Protein AF-A0A453NJ12-F1 (afdb_monomer)

Solvent-accessible surface area (backbone atoms only — not comparable to full-atom values): 5846 Å² total; per-residue (Å²): 111,70,75,53,62,68,46,88,56,70,88,74,34,73,52,72,71,63,56,59,69,37,77,89,34,62,86,46,70,48,73,70,41,50,56,47,65,62,51,73,80,47,78,51,70,68,58,49,53,51,52,50,53,52,51,51,51,49,54,56,68,66,51,66,78,84,53,67,64,60,53,49,53,52,50,53,50,50,52,53,55,55,72,67,60,75,84,56,69,72,78,71,70,117

pLDDT: mean 83.23, std 9.16, range [58.31, 95.88]

Structure (mmCIF, N/CA/C/O backbone):
data_AF-A0A453NJ12-F1
#
_entry.id   AF-A0A453NJ12-F1
#
loop_
_atom_site.group_PDB
_atom_site.id
_atom_site.type_symbol
_atom_site.label_atom_id
_atom_site.label_alt_id
_atom_site.label_comp_id
_atom_site.label_asym_id
_atom_site.label_entity_id
_atom_site.label_seq_id
_atom_site.pdbx_PDB_ins_code
_atom_site.Cartn_x
_atom_site.Cartn_y
_atom_site.Cartn_z
_atom_site.occupancy
_atom_site.B_iso_or_equiv
_atom_site.auth_seq_id
_atom_site.auth_comp_id
_atom_site.auth_asym_id
_atom_site.auth_atom_id
_atom_site.pdbx_PDB_model_num
ATOM 1 N N . MET A 1 1 ? -19.734 -6.364 15.594 1.00 78.19 1 MET A N 1
ATOM 2 C CA . MET A 1 1 ? -18.734 -5.751 14.690 1.00 78.19 1 MET A CA 1
ATOM 3 C C . MET A 1 1 ? -18.309 -6.720 13.595 1.00 78.19 1 MET A C 1
ATOM 5 O O . MET A 1 1 ? -18.660 -6.477 12.455 1.00 78.19 1 MET A O 1
ATOM 9 N N . ILE A 1 2 ? -17.640 -7.833 13.924 1.00 86.56 2 ILE A N 1
ATOM 10 C CA . ILE A 1 2 ? -17.073 -8.757 12.921 1.00 86.56 2 ILE A CA 1
ATOM 11 C C . ILE A 1 2 ? -18.149 -9.327 11.983 1.00 86.56 2 ILE A C 1
ATOM 13 O O . ILE A 1 2 ? -17.986 -9.264 10.772 1.00 86.56 2 ILE A O 1
ATOM 17 N N . GLY A 1 3 ? -19.294 -9.768 12.517 1.00 89.06 3 GLY A N 1
ATOM 18 C CA . GLY A 1 3 ? -20.397 -10.280 11.690 1.00 89.06 3 GLY A CA 1
ATOM 19 C C . GLY A 1 3 ? -20.959 -9.272 10.676 1.00 89.06 3 GLY A C 1
ATOM 20 O O . GLY A 1 3 ? -21.326 -9.664 9.577 1.00 89.06 3 GLY A O 1
ATOM 21 N N . ALA A 1 4 ? -20.945 -7.970 10.992 1.00 86.06 4 ALA A N 1
ATOM 22 C CA . ALA A 1 4 ? -21.382 -6.923 10.062 1.00 86.06 4 ALA A CA 1
ATOM 23 C C . ALA A 1 4 ? -20.369 -6.683 8.926 1.00 86.06 4 ALA A C 1
ATOM 25 O O . ALA A 1 4 ? -20.739 -6.231 7.848 1.00 86.06 4 ALA A O 1
ATOM 26 N N . CYS A 1 5 ? -19.093 -7.013 9.145 1.00 90.06 5 CYS A N 1
ATOM 27 C CA . CYS A 1 5 ? -18.053 -6.929 8.120 1.00 90.06 5 CYS A CA 1
ATOM 28 C C . CYS A 1 5 ? -18.043 -8.146 7.179 1.00 90.06 5 CYS A C 1
ATOM 30 O O . CYS A 1 5 ? -17.510 -8.053 6.077 1.00 90.06 5 CYS A O 1
ATOM 32 N N . LEU A 1 6 ? -18.629 -9.276 7.593 1.00 92.31 6 LEU A N 1
ATOM 33 C CA . LEU A 1 6 ? -18.617 -10.551 6.860 1.00 92.31 6 LEU A CA 1
ATOM 34 C C . LEU A 1 6 ? -19.813 -10.724 5.905 1.00 92.31 6 LEU A C 1
ATOM 36 O O . LEU A 1 6 ? -20.147 -11.837 5.503 1.00 92.31 6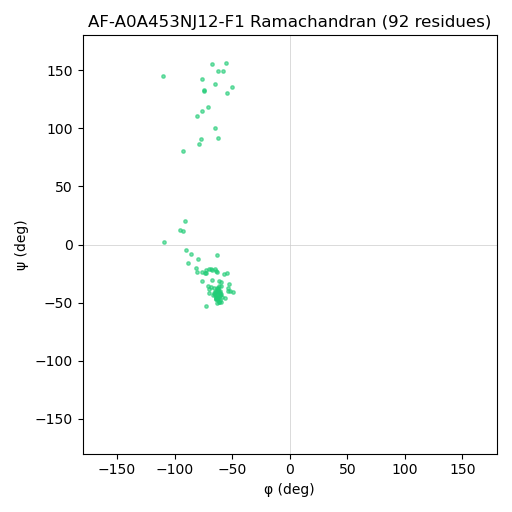 LEU A O 1
ATOM 40 N N . ILE A 1 7 ? -20.461 -9.626 5.516 1.00 93.75 7 ILE A N 1
ATOM 41 C CA . ILE A 1 7 ? -21.572 -9.649 4.562 1.00 93.75 7 ILE A CA 1
ATOM 42 C C . ILE A 1 7 ? -21.021 -9.881 3.148 1.00 93.75 7 ILE A C 1
ATOM 44 O O . ILE A 1 7 ? -20.070 -9.222 2.719 1.00 93.75 7 ILE A O 1
ATOM 48 N N . LYS A 1 8 ? -21.625 -10.819 2.403 1.00 94.25 8 LYS A N 1
ATOM 49 C CA . LYS A 1 8 ? -21.201 -11.168 1.033 1.00 94.25 8 LYS A CA 1
ATOM 50 C C . LYS A 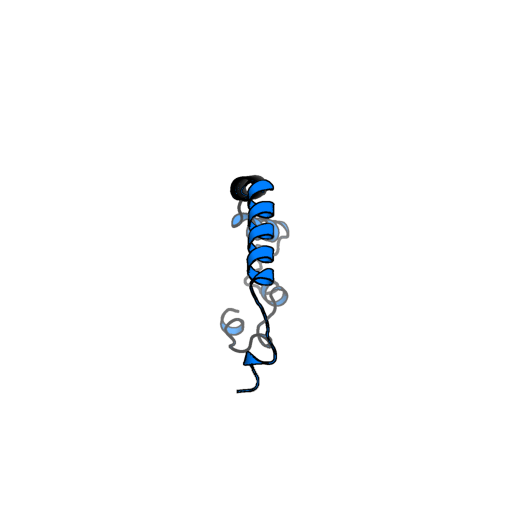1 8 ? -21.204 -9.946 0.111 1.00 94.25 8 LYS A C 1
ATOM 52 O O . LYS A 1 8 ? -20.222 -9.702 -0.581 1.00 94.25 8 LYS A O 1
ATOM 57 N N . ASP A 1 9 ? -22.277 -9.167 0.170 1.00 94.06 9 ASP A N 1
ATOM 58 C CA . ASP A 1 9 ? -22.431 -7.906 -0.551 1.00 94.06 9 ASP A CA 1
ATOM 59 C C . ASP A 1 9 ? -21.522 -6.808 0.047 1.00 94.06 9 ASP A C 1
ATOM 61 O O . ASP A 1 9 ? -21.680 -6.474 1.227 1.00 94.06 9 ASP A O 1
ATOM 65 N N . PRO A 1 10 ? -20.568 -6.247 -0.723 1.00 92.38 10 PRO A N 1
ATOM 66 C CA . PRO A 1 10 ? -19.648 -5.225 -0.233 1.00 92.38 10 PRO A CA 1
ATOM 67 C C . PRO A 1 10 ? -20.332 -3.892 0.084 1.00 92.38 10 PRO A C 1
ATOM 69 O O . PRO A 1 10 ? -19.906 -3.216 1.017 1.00 92.38 10 PRO A O 1
ATOM 72 N N . SER A 1 11 ? -21.407 -3.533 -0.620 1.00 92.25 11 SER A N 1
ATOM 73 C CA . SER A 1 11 ? -22.100 -2.246 -0.450 1.00 92.25 11 SER A CA 1
ATOM 74 C C . SER A 1 11 ? -22.841 -2.146 0.883 1.00 92.25 11 SER A C 1
ATOM 76 O O . SER A 1 11 ? -23.120 -1.056 1.369 1.00 92.25 11 SER A O 1
ATOM 78 N N . LYS A 1 12 ? -23.152 -3.294 1.493 1.00 92.12 12 LYS A N 1
ATOM 79 C CA . LYS A 1 12 ? -23.821 -3.390 2.798 1.00 92.12 12 LYS A CA 1
ATOM 80 C C . LYS A 1 12 ? -22.844 -3.426 3.972 1.00 92.12 12 LYS A C 1
ATOM 82 O O . LYS A 1 12 ? -23.279 -3.464 5.123 1.00 92.12 12 LYS A O 1
ATOM 87 N N . ARG A 1 13 ? -21.535 -3.464 3.709 1.00 94.06 13 ARG A N 1
ATOM 88 C CA . ARG A 1 13 ? -20.522 -3.495 4.765 1.00 94.06 13 ARG A CA 1
ATOM 89 C C . ARG A 1 13 ? -20.373 -2.100 5.377 1.00 94.06 13 ARG A C 1
ATOM 91 O O . ARG A 1 13 ? -20.403 -1.109 4.651 1.00 94.06 13 ARG A O 1
ATOM 98 N N . PRO A 1 14 ? -20.173 -2.001 6.698 1.00 93.56 14 PRO A N 1
ATOM 99 C CA . PRO A 1 14 ? -19.916 -0.723 7.344 1.00 93.56 14 PRO A CA 1
ATOM 100 C C . PRO A 1 14 ? -18.582 -0.131 6.876 1.00 93.56 14 PRO A C 1
ATOM 102 O O . PRO A 1 14 ? -17.568 -0.829 6.788 1.00 93.56 14 PRO A O 1
ATOM 105 N N . THR 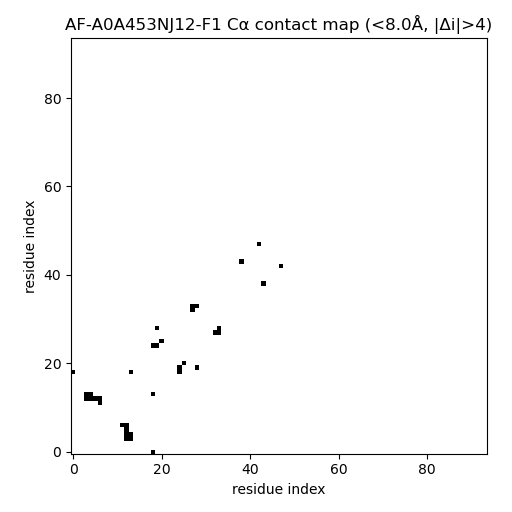A 1 15 ? -18.571 1.178 6.635 1.00 91.56 15 THR A N 1
ATOM 106 C CA . THR A 1 15 ? -17.360 1.922 6.272 1.00 91.56 15 THR A CA 1
ATOM 107 C C . THR A 1 15 ? -16.375 1.971 7.442 1.00 91.56 15 THR A C 1
ATOM 109 O O . THR A 1 15 ? -16.768 1.930 8.611 1.00 91.56 15 THR A O 1
ATOM 112 N N . ALA A 1 16 ? -15.082 2.136 7.147 1.00 87.38 16 ALA A N 1
ATOM 113 C CA . ALA A 1 16 ? -14.032 2.253 8.160 1.00 87.38 16 ALA A CA 1
ATOM 114 C C . ALA A 1 16 ? -14.333 3.327 9.225 1.00 87.38 16 ALA A C 1
ATOM 116 O O . ALA A 1 16 ? -14.140 3.081 10.412 1.00 87.38 16 ALA A O 1
ATOM 117 N N . GLN A 1 17 ? -14.887 4.479 8.828 1.00 85.94 17 GLN A N 1
ATOM 118 C CA . GLN A 1 17 ? -15.288 5.539 9.763 1.00 85.94 17 GLN A CA 1
ATOM 119 C C . GLN A 1 17 ? -16.353 5.073 10.768 1.00 85.94 17 GLN A C 1
ATOM 121 O O . GLN A 1 17 ? -16.221 5.327 11.963 1.00 85.94 17 GLN A O 1
ATOM 126 N N . MET A 1 18 ? -17.370 4.335 10.309 1.00 88.25 18 MET A N 1
ATOM 127 C CA . MET A 1 18 ? -18.417 3.789 11.183 1.00 88.25 18 MET A CA 1
ATOM 128 C C . MET A 1 18 ? -17.845 2.752 12.153 1.00 88.25 18 MET A C 1
ATOM 130 O O . MET A 1 18 ? -18.235 2.703 13.318 1.00 88.25 18 MET A O 1
ATOM 134 N N . LEU A 1 19 ? -16.888 1.939 11.693 1.00 87.62 19 LEU A N 1
ATOM 135 C CA . LEU A 1 19 ? -16.206 0.968 12.544 1.00 87.62 19 LEU A CA 1
ATOM 136 C C . LEU A 1 19 ? -15.402 1.658 13.647 1.00 87.62 19 LEU A C 1
ATOM 138 O O . LEU A 1 19 ? -15.537 1.274 14.805 1.00 87.62 19 LEU A O 1
ATOM 142 N N . LEU A 1 20 ? -14.637 2.704 13.324 1.00 83.19 20 LEU A N 1
ATOM 143 C CA . LEU A 1 20 ? -13.808 3.448 14.283 1.00 83.19 20 LEU A CA 1
ATOM 144 C C . LEU A 1 20 ? -14.622 4.159 15.380 1.00 83.19 20 LEU A C 1
ATOM 146 O O . LEU A 1 20 ? -14.117 4.399 16.479 1.00 83.19 20 LEU A O 1
ATOM 150 N N . GLN A 1 21 ? -15.899 4.455 15.131 1.00 85.44 21 GLN A N 1
ATOM 151 C CA . GLN A 1 21 ? -16.788 5.034 16.141 1.00 85.44 21 GLN A CA 1
ATOM 152 C C . GLN A 1 21 ? -17.211 4.028 17.225 1.00 85.44 21 GLN A C 1
ATOM 154 O O . GLN A 1 21 ? -17.541 4.452 18.340 1.00 85.44 21 GLN A O 1
ATOM 159 N N . LEU A 1 22 ? -17.143 2.718 16.957 1.00 87.19 22 LEU A N 1
ATOM 160 C CA . LEU A 1 22 ? -17.601 1.674 17.876 1.00 87.19 22 LEU A CA 1
ATOM 161 C C . LEU A 1 22 ? -16.811 1.664 19.202 1.00 87.19 22 LEU A C 1
ATOM 163 O O . LEU A 1 22 ? -15.609 1.947 19.219 1.00 87.19 22 LEU A O 1
ATOM 167 N N . PRO A 1 23 ? -17.438 1.255 20.325 1.00 86.00 23 PRO A N 1
ATOM 168 C CA . PRO A 1 23 ? -16.777 1.169 21.634 1.00 86.00 23 PRO A CA 1
ATOM 169 C C . PRO A 1 23 ? -15.536 0.270 21.648 1.00 86.00 23 PRO A C 1
ATOM 171 O O . PRO A 1 23 ? -14.627 0.488 22.446 1.00 86.00 23 PRO A O 1
ATOM 174 N N . PHE A 1 24 ? -15.473 -0.700 20.730 1.00 85.19 24 PHE A N 1
ATOM 175 C CA . PHE A 1 24 ? -14.312 -1.564 20.525 1.00 85.19 24 PHE A CA 1
ATOM 176 C C . PHE A 1 24 ? -13.015 -0.764 20.303 1.00 85.19 24 PHE A C 1
ATOM 178 O O . PHE A 1 24 ? -11.972 -1.118 20.845 1.00 85.19 24 PHE A O 1
ATOM 185 N N . PHE A 1 25 ? -13.086 0.364 19.587 1.00 82.50 25 PHE A N 1
ATOM 186 C CA . PHE A 1 25 ? -11.930 1.210 19.280 1.00 82.50 25 PHE A CA 1
ATOM 187 C C . PHE A 1 25 ? -11.701 2.338 20.292 1.00 82.50 25 PHE A C 1
ATOM 189 O O . PHE A 1 25 ? -10.870 3.205 20.051 1.00 82.50 25 PHE A O 1
ATOM 196 N N . LYS A 1 26 ? -12.371 2.342 21.455 1.00 80.06 26 LYS A N 1
ATOM 197 C CA . LYS A 1 26 ? -12.274 3.428 22.453 1.00 80.06 26 LYS A CA 1
ATOM 198 C C . LYS A 1 26 ? -10.833 3.765 22.867 1.00 80.06 26 LYS A C 1
ATOM 200 O O . LYS A 1 26 ? -10.540 4.931 23.096 1.00 80.06 26 LYS A O 1
ATOM 205 N N . LYS A 1 27 ? -9.937 2.772 22.924 1.00 72.62 27 LYS A N 1
ATOM 206 C CA . LYS A 1 27 ? -8.509 2.965 23.247 1.00 72.62 27 LYS A CA 1
ATOM 207 C C . LYS A 1 27 ? -7.686 3.554 22.095 1.00 72.62 27 LYS A C 1
ATOM 209 O O . LYS A 1 27 ? -6.646 4.142 22.343 1.00 72.62 27 LYS A O 1
ATOM 214 N N . VAL A 1 28 ? -8.149 3.391 20.857 1.00 69.69 28 VAL A N 1
ATOM 215 C CA . VAL A 1 28 ? -7.465 3.838 19.632 1.00 69.69 28 VAL A CA 1
ATOM 216 C C . VAL A 1 28 ? -7.850 5.274 19.267 1.00 69.69 28 VAL A C 1
ATOM 218 O O . VAL A 1 28 ? -7.126 5.919 18.528 1.00 69.69 28 VAL A O 1
ATOM 221 N N . LYS A 1 29 ? -8.938 5.811 19.840 1.00 67.06 29 LYS A N 1
ATOM 222 C CA . LYS A 1 29 ? -9.475 7.148 19.534 1.00 67.06 29 LYS A CA 1
ATOM 223 C C . LYS A 1 29 ? -8.549 8.329 19.870 1.00 67.06 29 LYS A C 1
ATOM 225 O O . LYS A 1 29 ? -8.896 9.442 19.498 1.00 67.06 29 LYS A O 1
ATOM 230 N N . SER A 1 30 ? -7.418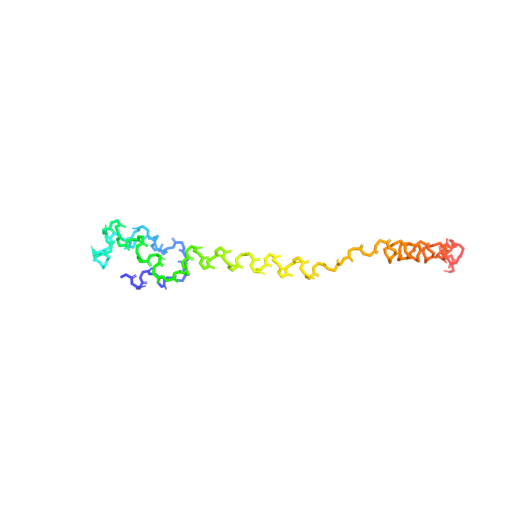 8.139 20.558 1.00 72.56 30 SER A N 1
ATOM 231 C CA . SER A 1 30 ? -6.447 9.233 20.688 1.00 72.56 30 SER A CA 1
ATOM 232 C C . SER A 1 30 ? -5.710 9.416 19.360 1.00 72.56 30 SER A C 1
ATOM 234 O O . SER A 1 30 ? -5.271 8.439 18.755 1.00 72.56 30 SER A O 1
ATOM 236 N N . GLU A 1 31 ? -5.578 10.653 18.886 1.00 66.69 31 GLU A N 1
ATOM 237 C CA . GLU A 1 31 ? -4.888 10.986 17.625 1.00 66.69 31 GLU A CA 1
ATOM 238 C C . GLU A 1 31 ? -3.501 10.321 17.536 1.00 66.69 31 GLU A C 1
ATOM 240 O O . GLU A 1 31 ? -3.162 9.684 16.536 1.00 66.69 31 GLU A O 1
ATOM 245 N N . ASP A 1 32 ? -2.764 10.310 18.650 1.00 69.00 32 ASP A N 1
ATOM 246 C CA . ASP A 1 32 ? -1.450 9.665 18.760 1.00 69.00 32 ASP A CA 1
ATOM 247 C C . ASP A 1 32 ? -1.475 8.149 18.506 1.00 69.00 32 ASP A C 1
ATOM 249 O O . ASP A 1 32 ? -0.501 7.578 18.006 1.00 69.00 32 ASP A O 1
ATOM 253 N N . ASN A 1 33 ? -2.577 7.467 18.834 1.00 71.00 33 ASN A N 1
ATOM 254 C CA . ASN A 1 33 ? -2.714 6.030 18.610 1.00 71.00 33 ASN A CA 1
ATOM 255 C C . ASN A 1 33 ? -2.991 5.697 17.145 1.00 71.00 33 ASN A C 1
ATOM 257 O O . ASN A 1 33 ? -2.524 4.658 16.688 1.00 71.00 33 ASN A O 1
ATOM 261 N N . HIS A 1 34 ? -3.681 6.552 16.385 1.00 71.00 34 HIS A N 1
ATOM 262 C CA . HIS A 1 34 ? -3.917 6.301 14.960 1.00 71.00 34 HIS A CA 1
ATOM 263 C C . HIS A 1 34 ? -2.599 6.278 14.191 1.00 71.00 34 HIS A C 1
ATOM 265 O O . HIS A 1 34 ? -2.298 5.307 13.494 1.00 71.00 34 HIS A O 1
ATOM 271 N N . VAL A 1 35 ? -1.777 7.309 14.396 1.00 73.12 35 VAL A N 1
ATOM 272 C CA . VAL A 1 35 ? -0.471 7.434 13.747 1.00 73.12 35 VAL A CA 1
ATOM 273 C C . VAL A 1 35 ? 0.450 6.303 14.193 1.00 73.12 35 VAL A C 1
ATOM 275 O O . VAL A 1 35 ? 1.031 5.625 13.349 1.00 73.12 35 VAL A O 1
ATOM 278 N N . ARG A 1 36 ? 0.534 6.011 15.497 1.00 75.88 36 ARG A N 1
ATOM 279 C CA . ARG A 1 36 ? 1.363 4.899 15.989 1.00 75.88 36 ARG A CA 1
ATOM 280 C C . ARG A 1 36 ? 0.884 3.550 15.464 1.00 75.88 36 ARG A C 1
ATOM 282 O O . ARG A 1 36 ? 1.698 2.789 14.965 1.00 75.88 36 ARG A O 1
ATOM 289 N N . CYS A 1 37 ? -0.410 3.239 15.498 1.00 76.56 37 CYS A N 1
ATOM 290 C CA . CYS A 1 37 ? -0.922 1.966 14.983 1.00 76.56 37 CYS A CA 1
ATOM 291 C C . CYS A 1 37 ? -0.676 1.790 13.479 1.00 76.56 37 CYS A C 1
ATOM 293 O O . CYS A 1 37 ? -0.359 0.677 13.057 1.00 76.56 37 CYS A O 1
ATOM 295 N N . MET A 1 38 ? -0.796 2.859 12.686 1.00 75.38 38 MET A N 1
ATOM 296 C CA . MET A 1 38 ? -0.495 2.826 11.252 1.00 75.38 38 MET A CA 1
ATOM 297 C C . MET A 1 38 ? 1.007 2.680 10.989 1.00 75.38 38 MET A C 1
ATOM 299 O O . MET A 1 38 ? 1.405 1.894 10.130 1.00 75.38 38 MET A O 1
ATOM 303 N N . LEU A 1 39 ? 1.842 3.396 11.747 1.00 77.94 39 LEU A N 1
ATOM 304 C CA . LEU A 1 39 ? 3.290 3.408 11.553 1.00 77.94 39 LEU A CA 1
ATOM 305 C C . LEU A 1 39 ? 4.006 2.189 12.159 1.00 77.94 39 LEU A C 1
ATOM 307 O O . LEU A 1 39 ? 5.061 1.805 11.668 1.00 77.94 39 LEU A O 1
ATOM 311 N N . ASN A 1 40 ? 3.428 1.523 13.164 1.00 78.69 40 ASN A N 1
ATOM 312 C CA . ASN A 1 40 ? 4.045 0.380 13.854 1.00 78.69 40 ASN A CA 1
ATOM 313 C C . ASN A 1 40 ? 4.259 -0.852 12.960 1.00 78.69 40 ASN A C 1
ATOM 315 O O . ASN A 1 40 ? 5.061 -1.717 13.302 1.00 78.69 40 ASN A O 1
ATOM 319 N N . LYS A 1 41 ? 3.510 -0.982 11.860 1.00 78.88 41 LYS A N 1
ATOM 320 C CA . LYS A 1 41 ? 3.579 -2.147 10.959 1.00 78.88 41 LYS A CA 1
ATOM 321 C C . LYS A 1 41 ? 4.225 -1.843 9.614 1.00 78.88 41 LYS A C 1
ATOM 323 O O . LYS A 1 41 ? 4.287 -2.728 8.765 1.00 78.88 41 LYS A O 1
ATOM 328 N N . VAL A 1 42 ? 4.680 -0.612 9.405 1.00 82.88 42 VAL A N 1
ATOM 329 C CA . VAL A 1 42 ? 5.368 -0.220 8.176 1.00 82.88 42 VAL A CA 1
ATOM 330 C C . VAL A 1 42 ? 6.842 0.036 8.477 1.00 82.88 42 VAL A C 1
ATOM 332 O O . VAL A 1 42 ? 7.175 0.514 9.563 1.00 82.88 42 VAL A O 1
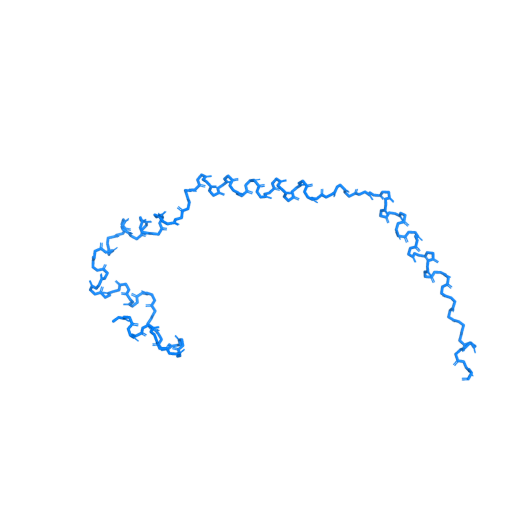ATOM 335 N N . PRO A 1 43 ? 7.746 -0.283 7.537 1.00 85.06 43 PRO A N 1
ATOM 336 C CA . PRO A 1 43 ? 9.151 0.060 7.687 1.00 85.06 43 PRO A CA 1
ATOM 337 C C . PRO A 1 43 ? 9.312 1.572 7.871 1.00 85.06 43 PRO A C 1
ATOM 339 O O . PRO A 1 43 ? 8.526 2.368 7.341 1.00 85.06 43 PRO A O 1
ATOM 342 N N . SER A 1 44 ? 10.347 1.964 8.617 1.00 87.88 44 SER A N 1
ATOM 343 C CA . SER A 1 44 ? 10.652 3.373 8.862 1.00 87.88 44 SER A CA 1
ATOM 344 C C . SER A 1 44 ? 10.811 4.141 7.547 1.00 87.88 44 SER A C 1
ATOM 346 O O . SER A 1 44 ? 11.153 3.574 6.505 1.00 87.88 44 SER A O 1
ATOM 348 N N . LEU A 1 45 ? 10.595 5.459 7.590 1.00 85.62 45 LEU A N 1
ATOM 349 C CA . LEU A 1 45 ? 10.783 6.316 6.415 1.00 85.62 45 LEU A CA 1
ATOM 350 C C . LEU A 1 45 ? 12.181 6.145 5.804 1.00 85.62 45 LEU A C 1
ATOM 352 O O . LEU A 1 45 ? 12.308 6.049 4.588 1.00 85.62 45 LEU A O 1
ATOM 356 N N . VAL A 1 46 ? 13.208 6.017 6.647 1.00 91.50 46 VAL A N 1
ATOM 357 C CA . VAL A 1 46 ? 14.594 5.793 6.215 1.00 91.50 46 VAL A CA 1
ATOM 358 C C . VAL A 1 46 ? 14.729 4.476 5.447 1.00 91.50 46 VAL A C 1
ATOM 360 O O . VAL A 1 46 ? 15.250 4.471 4.334 1.00 91.50 46 VAL A O 1
ATOM 363 N N . ALA A 1 47 ? 14.198 3.374 5.987 1.00 91.94 47 ALA A N 1
ATOM 364 C CA . ALA A 1 47 ? 14.246 2.068 5.329 1.00 91.94 47 ALA A CA 1
ATOM 365 C C . ALA A 1 47 ? 13.495 2.065 3.985 1.00 91.94 47 ALA A C 1
ATOM 367 O O . ALA A 1 47 ? 13.959 1.475 3.008 1.00 91.94 47 ALA A O 1
ATOM 368 N N . ARG A 1 48 ? 12.364 2.778 3.901 1.00 91.88 48 ARG A N 1
ATOM 369 C CA . ARG A 1 48 ? 11.607 2.940 2.650 1.00 91.88 48 ARG A CA 1
ATOM 370 C C . ARG A 1 48 ? 12.405 3.689 1.588 1.00 91.88 48 ARG A C 1
ATOM 372 O O . ARG A 1 48 ? 12.453 3.240 0.449 1.00 91.88 48 ARG A O 1
ATOM 379 N N . VAL A 1 49 ? 13.036 4.805 1.956 1.00 94.56 49 VAL A N 1
ATOM 380 C CA . VAL A 1 49 ? 13.872 5.591 1.033 1.00 94.56 49 VAL A CA 1
ATOM 381 C C . VAL A 1 49 ? 15.051 4.762 0.535 1.00 94.56 49 VAL A C 1
ATOM 383 O O . VAL A 1 49 ? 15.358 4.791 -0.653 1.00 94.56 49 VAL A O 1
ATOM 386 N N . GLN A 1 50 ? 15.676 3.987 1.419 1.00 95.88 50 GLN A N 1
ATOM 387 C CA . GLN A 1 50 ? 16.775 3.104 1.049 1.00 95.88 50 GLN A CA 1
ATOM 388 C C . GLN A 1 50 ? 16.329 2.031 0.042 1.00 95.88 50 GLN A C 1
ATOM 390 O O . GLN A 1 50 ? 16.957 1.869 -0.999 1.00 95.88 50 GLN A O 1
ATOM 395 N N . THR A 1 51 ? 15.183 1.390 0.294 1.00 94.94 51 THR A N 1
ATOM 396 C CA . THR A 1 51 ? 14.600 0.386 -0.614 1.00 94.94 51 THR A CA 1
ATOM 397 C C . THR A 1 51 ? 14.290 0.978 -1.994 1.00 94.94 51 THR A C 1
ATOM 399 O O . THR A 1 51 ? 14.530 0.338 -3.015 1.00 94.94 51 THR A O 1
ATOM 402 N N . ILE A 1 52 ? 13.776 2.213 -2.047 1.00 94.88 52 ILE A N 1
ATOM 403 C CA . ILE A 1 52 ? 13.503 2.911 -3.313 1.00 94.88 52 ILE A CA 1
ATOM 404 C C . ILE A 1 52 ? 14.801 3.114 -4.098 1.00 94.88 52 ILE A C 1
ATOM 406 O O . ILE A 1 52 ? 14.861 2.733 -5.263 1.00 94.88 52 ILE A O 1
ATOM 410 N N . L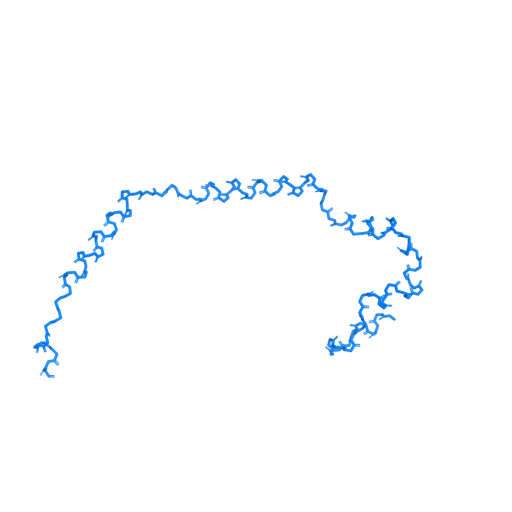YS A 1 53 ? 15.854 3.631 -3.453 1.00 95.31 53 LYS A N 1
ATOM 411 C CA . LYS A 1 53 ? 17.159 3.845 -4.098 1.00 95.31 53 LYS A CA 1
ATOM 412 C C . LYS A 1 53 ? 17.770 2.547 -4.621 1.00 95.31 53 LYS A C 1
ATOM 414 O O . LYS A 1 53 ? 18.314 2.522 -5.719 1.00 95.31 53 LYS A O 1
ATOM 419 N N . GLU A 1 54 ? 17.675 1.465 -3.852 1.00 94.94 54 GLU A N 1
ATOM 420 C CA . GLU A 1 54 ? 18.167 0.147 -4.265 1.00 94.94 54 GLU A CA 1
ATOM 421 C C . GLU A 1 54 ? 17.410 -0.387 -5.483 1.00 94.94 54 GLU A C 1
ATOM 423 O O . GLU A 1 54 ? 18.027 -0.891 -6.421 1.00 94.94 54 GLU A O 1
ATOM 428 N N . ASN A 1 55 ? 16.084 -0.241 -5.505 1.00 92.94 55 ASN A N 1
ATOM 429 C CA . ASN A 1 55 ? 15.267 -0.636 -6.648 1.00 92.94 55 ASN A CA 1
ATOM 430 C C . ASN A 1 55 ? 15.573 0.214 -7.886 1.00 92.94 55 ASN A C 1
ATOM 432 O O . ASN A 1 55 ? 15.698 -0.326 -8.981 1.00 92.94 55 ASN A O 1
ATOM 436 N N . GLU A 1 56 ? 15.747 1.526 -7.725 1.00 92.75 56 GLU A N 1
ATOM 437 C CA . GLU A 1 56 ? 16.144 2.422 -8.813 1.00 92.75 56 GLU A CA 1
ATOM 438 C C . GLU A 1 56 ? 17.517 2.050 -9.383 1.00 92.75 56 GLU A C 1
ATOM 440 O O . GLU A 1 56 ? 17.667 1.965 -10.601 1.00 92.75 56 GLU A O 1
ATOM 445 N N . ALA A 1 57 ? 18.500 1.763 -8.526 1.00 91.19 57 ALA A N 1
ATOM 446 C CA . ALA A 1 57 ? 19.829 1.332 -8.949 1.00 91.19 57 ALA A CA 1
ATOM 447 C C . ALA A 1 57 ? 19.791 -0.013 -9.694 1.00 91.19 57 ALA A C 1
ATOM 449 O O . ALA A 1 57 ? 20.449 -0.163 -10.723 1.00 91.19 57 ALA A O 1
ATOM 450 N N . LYS A 1 58 ? 18.980 -0.973 -9.228 1.00 91.00 58 LYS A N 1
ATOM 451 C CA . LYS A 1 5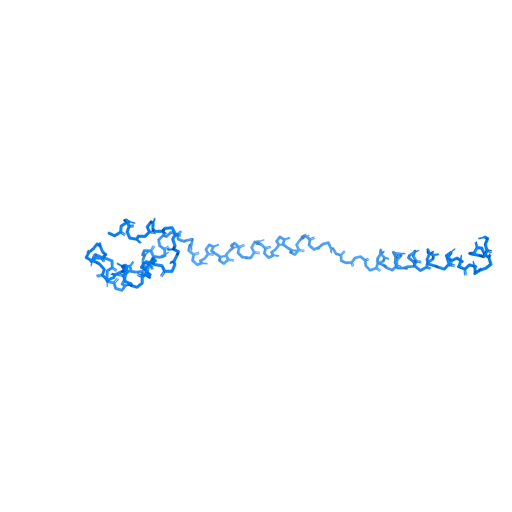8 ? 18.763 -2.251 -9.928 1.00 91.00 58 LYS A CA 1
ATOM 452 C C . LYS A 1 58 ? 18.139 -2.042 -11.302 1.00 91.00 58 LYS A C 1
ATOM 454 O O . LYS A 1 58 ? 18.665 -2.555 -12.281 1.00 91.00 58 LYS A O 1
ATOM 459 N N . LEU A 1 59 ? 17.094 -1.220 -11.397 1.00 87.12 59 LEU A N 1
ATOM 460 C CA . LEU A 1 59 ? 16.468 -0.880 -12.677 1.00 87.12 59 LEU A CA 1
ATOM 461 C C . LEU A 1 59 ? 17.445 -0.171 -13.624 1.00 87.12 59 LEU A C 1
ATOM 463 O O . LEU A 1 59 ? 17.392 -0.380 -14.832 1.00 87.12 59 LEU A O 1
ATOM 467 N N . GLN A 1 60 ? 18.342 0.669 -13.106 1.00 85.00 60 GLN A N 1
ATOM 468 C CA . GLN A 1 60 ? 19.387 1.308 -13.907 1.00 85.00 60 GLN A CA 1
ATOM 469 C C . GLN A 1 60 ? 20.457 0.320 -14.380 1.00 85.00 60 GLN A C 1
ATOM 471 O O . GLN A 1 60 ? 20.905 0.433 -15.515 1.00 85.00 60 GLN A O 1
ATOM 476 N N . ALA A 1 61 ? 20.843 -0.651 -13.553 1.00 83.69 61 ALA A N 1
ATOM 477 C CA . ALA A 1 61 ? 21.787 -1.698 -13.936 1.00 83.69 61 ALA A CA 1
ATOM 478 C C . ALA A 1 61 ? 21.180 -2.698 -14.941 1.00 83.69 61 ALA A C 1
ATOM 480 O O . ALA A 1 61 ? 21.868 -3.170 -15.843 1.00 83.69 61 ALA A O 1
ATOM 481 N N . GLU A 1 62 ? 19.887 -3.004 -14.809 1.00 79.94 62 GLU A N 1
ATOM 482 C CA . GLU A 1 62 ? 19.139 -3.868 -15.730 1.00 79.94 62 GLU A CA 1
ATOM 483 C C . GLU A 1 62 ? 18.844 -3.199 -17.074 1.00 79.94 62 GLU A C 1
ATOM 485 O O . GLU A 1 62 ? 18.680 -3.896 -18.082 1.00 79.94 62 GLU A O 1
ATOM 490 N N . LYS A 1 63 ? 18.811 -1.859 -17.125 1.00 76.81 63 LYS A N 1
ATOM 491 C CA . LYS A 1 63 ? 18.839 -1.121 -18.390 1.00 76.81 63 LYS A CA 1
ATOM 492 C C . LYS A 1 63 ? 20.158 -1.428 -19.088 1.00 76.81 63 LYS A C 1
ATOM 494 O O . LYS A 1 63 ? 21.167 -0.754 -18.894 1.00 76.81 63 LYS A O 1
ATOM 499 N N . LYS A 1 64 ? 20.135 -2.459 -19.935 1.00 68.06 64 LYS A N 1
ATOM 500 C CA . LYS A 1 64 ? 21.225 -2.750 -20.862 1.00 68.06 64 LYS A CA 1
ATOM 501 C C . LYS A 1 64 ? 21.553 -1.457 -21.616 1.00 68.06 64 LYS A C 1
ATOM 503 O O . LYS A 1 64 ? 20.618 -0.768 -22.040 1.00 68.06 64 LYS A O 1
ATOM 508 N N . PRO A 1 65 ? 22.841 -1.108 -21.781 1.00 69.25 65 PRO A N 1
ATOM 509 C CA . PRO A 1 65 ? 23.206 0.051 -22.574 1.00 69.25 65 PRO A CA 1
ATOM 510 C C . PRO A 1 65 ? 22.564 -0.093 -23.952 1.00 69.25 65 PRO A C 1
ATOM 512 O O . PRO A 1 65 ? 22.630 -1.154 -24.575 1.00 69.25 65 PRO A O 1
ATOM 515 N N . HIS A 1 66 ? 21.891 0.968 -24.385 1.00 63.22 66 HIS A N 1
ATOM 516 C CA . HIS A 1 66 ? 21.270 1.028 -25.696 1.00 63.22 66 HIS A CA 1
ATOM 517 C C . HIS A 1 66 ? 22.379 0.980 -26.753 1.00 63.22 66 HIS A C 1
ATOM 519 O O . HIS A 1 66 ? 23.094 1.957 -26.990 1.00 63.22 66 HIS A O 1
ATOM 525 N N . ASP A 1 67 ? 22.579 -0.209 -27.315 1.00 75.56 67 ASP A N 1
ATOM 526 C CA . ASP A 1 67 ? 23.620 -0.495 -28.290 1.00 75.56 67 ASP A CA 1
ATOM 527 C C . ASP A 1 67 ? 23.166 0.023 -29.659 1.00 75.56 67 A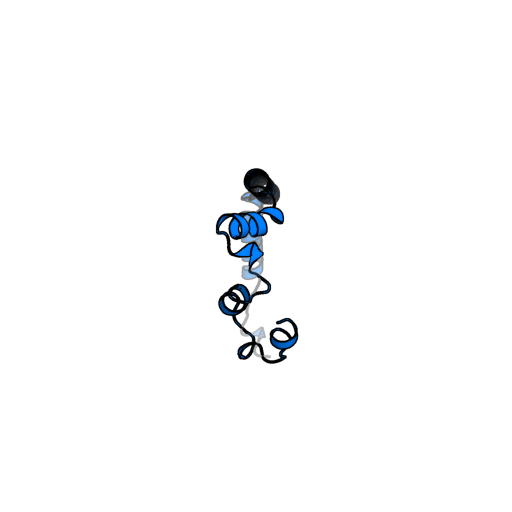SP A C 1
ATOM 529 O O . ASP A 1 67 ? 22.546 -0.688 -30.452 1.00 75.56 67 ASP A O 1
ATOM 533 N N . LYS A 1 68 ? 23.449 1.308 -29.906 1.00 77.56 68 LYS A N 1
ATOM 534 C CA . LYS A 1 68 ? 23.079 2.028 -31.137 1.00 77.56 68 LYS A CA 1
ATOM 535 C C . LYS A 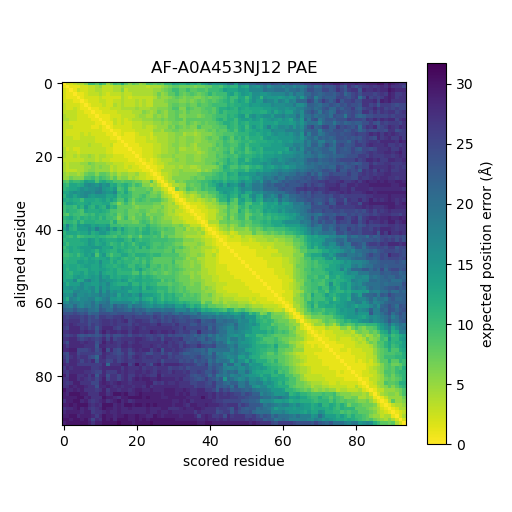1 68 ? 23.571 1.334 -32.407 1.00 77.56 68 LYS A C 1
ATOM 537 O O . LYS A 1 68 ? 23.020 1.571 -33.476 1.00 77.56 68 LYS A O 1
ATOM 542 N N . ILE A 1 69 ? 24.634 0.532 -32.310 1.00 77.81 69 ILE A N 1
ATOM 543 C CA . ILE A 1 69 ? 25.157 -0.230 -33.444 1.00 77.81 69 ILE A CA 1
ATOM 544 C C . ILE A 1 69 ? 24.198 -1.382 -33.737 1.00 77.81 69 ILE A C 1
ATOM 546 O O . ILE A 1 69 ? 23.699 -1.461 -34.850 1.00 77.81 69 ILE A O 1
ATOM 550 N N . LYS A 1 70 ? 23.860 -2.200 -32.731 1.00 81.50 70 LYS A N 1
ATOM 551 C CA . LYS A 1 70 ? 22.934 -3.335 -32.896 1.00 81.50 70 LYS A CA 1
ATOM 552 C C . LYS A 1 70 ? 21.543 -2.923 -33.367 1.00 81.50 70 LYS A C 1
ATOM 554 O O . LYS A 1 70 ? 20.931 -3.653 -34.137 1.00 81.50 70 LYS A O 1
ATOM 559 N N . GLU A 1 71 ? 21.041 -1.775 -32.919 1.00 84.00 71 GLU A N 1
ATOM 560 C CA . GLU A 1 71 ? 19.743 -1.268 -33.373 1.00 84.00 71 GLU A CA 1
ATOM 561 C C . GLU A 1 71 ? 19.764 -0.881 -34.855 1.00 84.00 71 GLU A C 1
ATOM 563 O O . GLU A 1 71 ? 18.855 -1.259 -35.591 1.00 84.00 71 GLU A O 1
ATOM 568 N N . LYS A 1 72 ? 20.821 -0.194 -35.311 1.00 85.69 72 LYS A N 1
ATOM 569 C CA . LYS A 1 72 ? 20.993 0.132 -36.732 1.00 85.69 72 LYS A CA 1
ATOM 570 C C . LYS A 1 72 ? 21.074 -1.129 -37.583 1.00 85.69 72 LYS A C 1
ATOM 572 O O . LYS A 1 72 ? 20.335 -1.237 -38.552 1.00 85.69 72 LYS A O 1
ATOM 577 N N . THR A 1 73 ? 21.885 -2.110 -37.180 1.00 87.38 73 THR A N 1
ATOM 578 C CA . THR A 1 73 ? 21.996 -3.375 -37.918 1.00 87.38 73 THR A CA 1
ATOM 579 C C . THR A 1 73 ? 20.658 -4.111 -37.980 1.00 87.38 73 THR A C 1
ATOM 581 O O . THR A 1 73 ? 20.266 -4.567 -39.045 1.00 87.38 73 THR A O 1
ATOM 584 N N . SER A 1 74 ? 19.925 -4.172 -36.863 1.00 89.75 74 SER A N 1
ATOM 585 C CA . SER A 1 74 ? 18.579 -4.761 -36.807 1.00 89.75 74 SER A CA 1
ATOM 586 C C . SER A 1 74 ? 17.598 -4.054 -37.754 1.00 89.75 74 SER A C 1
ATOM 588 O O . SER A 1 74 ? 16.831 -4.702 -38.466 1.00 89.75 74 SER A O 1
ATOM 590 N N . HIS A 1 75 ? 17.646 -2.720 -37.808 1.00 90.56 75 HIS A N 1
ATOM 591 C CA . HIS A 1 75 ? 16.809 -1.920 -38.701 1.00 90.56 75 HIS A CA 1
ATOM 592 C C . HIS A 1 75 ? 17.133 -2.166 -40.180 1.00 90.56 75 HIS A C 1
ATOM 594 O O . HIS A 1 75 ? 16.223 -2.349 -40.989 1.00 90.56 75 HIS A O 1
ATOM 600 N N . ASP A 1 76 ? 18.419 -2.224 -40.524 1.00 91.69 76 ASP A N 1
ATOM 601 C CA . ASP A 1 76 ? 18.876 -2.509 -41.885 1.00 91.69 76 ASP A CA 1
ATOM 602 C C . ASP A 1 76 ? 18.468 -3.928 -42.326 1.00 91.69 76 ASP A C 1
ATOM 604 O O . ASP A 1 76 ? 18.021 -4.132 -43.457 1.00 91.69 76 ASP A O 1
ATOM 608 N N . GLU A 1 77 ? 18.554 -4.917 -41.430 1.00 91.00 77 GLU A N 1
ATOM 609 C CA . GLU A 1 77 ? 18.108 -6.290 -41.693 1.00 91.00 77 GLU A CA 1
ATOM 610 C C . GLU A 1 77 ? 16.595 -6.391 -41.904 1.00 91.00 77 GLU A C 1
ATOM 612 O O . GLU A 1 77 ? 16.153 -7.099 -42.812 1.00 91.00 77 GLU A O 1
ATOM 617 N N . TYR A 1 78 ? 15.807 -5.659 -41.115 1.00 92.69 78 TYR A N 1
ATOM 618 C CA . TYR A 1 78 ? 14.359 -5.564 -41.284 1.00 92.69 78 TYR A CA 1
ATOM 619 C C . TYR A 1 78 ? 13.986 -5.006 -42.663 1.00 92.69 78 TYR A C 1
ATOM 621 O O . TYR A 1 78 ? 13.197 -5.617 -43.387 1.00 92.69 78 TYR A O 1
ATOM 629 N N . TRP A 1 79 ? 14.603 -3.891 -43.070 1.00 90.25 79 TRP A N 1
ATOM 630 C CA . TRP A 1 79 ? 14.377 -3.304 -44.393 1.00 90.25 79 TRP A CA 1
ATOM 631 C C . TRP A 1 79 ? 14.792 -4.231 -45.529 1.00 90.25 79 TRP A C 1
ATOM 633 O O . TRP A 1 79 ? 14.081 -4.322 -46.528 1.00 90.25 79 TRP A O 1
ATOM 643 N N . ARG A 1 80 ? 15.905 -4.954 -45.372 1.00 91.38 80 ARG A N 1
ATOM 644 C CA . ARG A 1 80 ? 16.347 -5.965 -46.337 1.00 91.38 80 ARG A CA 1
ATOM 645 C C . ARG A 1 80 ? 15.348 -7.118 -46.460 1.00 91.38 80 ARG A C 1
ATOM 647 O O . ARG A 1 80 ? 15.143 -7.622 -47.556 1.00 91.38 80 ARG A O 1
ATOM 654 N N . GLY A 1 81 ? 14.727 -7.535 -45.357 1.00 90.44 81 GLY A N 1
ATOM 655 C CA . GLY A 1 81 ? 13.667 -8.543 -45.374 1.00 90.44 81 GLY A CA 1
ATOM 656 C C . GLY A 1 81 ? 12.434 -8.064 -46.138 1.00 90.44 81 GLY A C 1
ATOM 657 O O . GLY A 1 81 ? 11.933 -8.786 -46.991 1.00 90.44 81 GLY A O 1
ATOM 658 N N . ILE A 1 82 ? 11.990 -6.826 -45.894 1.00 85.19 82 ILE A N 1
ATOM 659 C CA . ILE A 1 82 ? 10.843 -6.229 -46.598 1.00 85.19 82 ILE A CA 1
ATOM 660 C C . ILE A 1 82 ? 11.125 -6.047 -48.087 1.00 85.19 82 ILE A C 1
ATOM 662 O O . ILE A 1 82 ? 10.261 -6.334 -48.905 1.00 85.19 82 ILE A O 1
ATOM 666 N N . SER A 1 83 ? 12.318 -5.587 -48.464 1.00 84.62 83 SER A N 1
ATOM 667 C CA . SER A 1 83 ? 12.644 -5.366 -49.877 1.00 84.62 83 SER A CA 1
ATOM 668 C C . SER A 1 83 ? 12.745 -6.661 -50.685 1.00 84.62 83 SER A C 1
ATOM 670 O O . SER A 1 83 ? 12.596 -6.633 -51.903 1.00 84.62 83 SER A O 1
ATOM 672 N N . GLN A 1 84 ? 12.965 -7.796 -50.018 1.00 83.00 84 GLN A N 1
ATOM 673 C CA . GLN A 1 84 ? 12.924 -9.123 -50.631 1.00 83.00 84 GLN A CA 1
ATOM 674 C C . GLN A 1 84 ? 11.500 -9.665 -50.810 1.00 83.00 84 GLN A C 1
ATOM 676 O O . GLN A 1 84 ? 11.321 -10.646 -51.528 1.00 83.00 84 GLN A O 1
ATOM 681 N N . TRP A 1 85 ? 10.484 -9.051 -50.193 1.00 85.75 85 TRP A N 1
ATOM 682 C CA . TRP A 1 85 ? 9.089 -9.404 -50.446 1.00 85.75 85 TRP A CA 1
ATOM 683 C C . TRP A 1 85 ? 8.658 -8.788 -51.778 1.00 85.75 85 TRP A C 1
ATOM 685 O O . TRP A 1 85 ? 8.190 -7.652 -51.838 1.00 85.75 85 TRP A O 1
ATOM 695 N N . HIS A 1 86 ? 8.831 -9.545 -52.860 1.00 75.12 86 HIS A N 1
ATOM 696 C CA . HIS A 1 86 ? 8.208 -9.238 -54.142 1.00 75.12 86 HIS A CA 1
ATOM 697 C C . HIS A 1 86 ? 6.757 -9.725 -54.099 1.00 75.12 86 HIS A C 1
ATOM 699 O O . HIS A 1 86 ? 6.498 -10.923 -54.025 1.00 75.12 86 HIS A O 1
ATOM 705 N N . PHE A 1 87 ? 5.808 -8.789 -54.072 1.00 68.31 87 PHE A N 1
ATOM 706 C CA . PHE A 1 87 ? 4.384 -9.089 -54.213 1.00 68.31 87 PHE A CA 1
ATOM 707 C C . PHE A 1 87 ? 4.016 -8.969 -55.692 1.00 68.31 87 PHE A C 1
ATOM 709 O O . PHE A 1 87 ? 3.492 -7.944 -56.133 1.00 68.31 87 PHE A O 1
ATOM 716 N N . ASP A 1 88 ? 4.319 -10.010 -56.464 1.00 75.94 88 ASP A N 1
ATOM 717 C CA . ASP A 1 88 ? 3.884 -10.072 -57.852 1.00 75.94 88 ASP A CA 1
ATOM 718 C C . ASP A 1 88 ? 2.401 -10.436 -57.902 1.00 75.94 88 ASP A C 1
ATOM 720 O O . ASP A 1 88 ? 1.961 -11.510 -57.500 1.00 75.94 88 ASP A O 1
ATOM 724 N N . ILE A 1 89 ? 1.593 -9.501 -58.399 1.00 69.38 89 ILE A N 1
ATOM 725 C CA . ILE A 1 89 ? 0.140 -9.676 -58.542 1.00 69.38 89 ILE A CA 1
ATOM 726 C C . ILE A 1 89 ? -0.178 -10.781 -59.567 1.00 69.38 89 ILE A C 1
ATOM 728 O O . ILE A 1 89 ? -1.273 -11.343 -59.547 1.00 69.38 89 ILE A O 1
ATOM 732 N N . GLU A 1 90 ? 0.767 -11.106 -60.452 1.00 72.00 90 GLU A N 1
ATOM 733 C CA . GLU A 1 90 ? 0.649 -12.225 -61.389 1.00 72.00 90 GLU A CA 1
ATOM 734 C C . GLU A 1 90 ? 0.684 -13.587 -60.675 1.00 72.00 90 GLU A C 1
ATOM 736 O O . GLU A 1 90 ? -0.123 -14.448 -61.021 1.00 72.00 90 GLU A O 1
ATOM 741 N N . ASP A 1 91 ? 1.479 -13.741 -59.606 1.00 70.00 91 ASP A N 1
ATOM 742 C CA . ASP A 1 91 ? 1.516 -14.963 -58.780 1.00 70.00 91 ASP A CA 1
ATOM 743 C C . ASP A 1 91 ? 0.208 -15.191 -57.994 1.00 70.00 91 ASP A C 1
ATOM 745 O O . ASP A 1 91 ? -0.113 -16.319 -57.622 1.00 70.00 91 ASP A O 1
ATOM 749 N N . LEU A 1 92 ? -0.584 -14.134 -57.758 1.00 64.62 92 LEU A N 1
ATOM 750 C CA . LEU A 1 92 ? -1.892 -14.216 -57.089 1.00 64.62 92 LEU A CA 1
ATOM 751 C C . LEU A 1 92 ? -3.067 -14.542 -58.028 1.00 64.62 92 LEU A C 1
ATOM 753 O O . LEU A 1 92 ? -4.183 -14.730 -57.542 1.00 64.62 92 LEU A O 1
ATOM 757 N N . LYS A 1 93 ? -2.861 -14.564 -59.351 1.00 70.38 93 LYS A N 1
ATOM 758 C CA . LYS A 1 93 ? -3.928 -14.777 -60.349 1.00 70.38 93 LYS A CA 1
ATOM 759 C C . LYS A 1 93 ? -4.083 -16.234 -60.816 1.00 70.38 93 LYS A C 1
ATOM 761 O O . LYS A 1 93 ? -4.778 -16.454 -61.808 1.00 70.38 93 LYS A O 1
ATOM 766 N N . ALA A 1 94 ? -3.458 -17.194 -60.129 1.00 58.31 94 ALA A N 1
ATOM 767 C CA . ALA A 1 94 ? -3.629 -18.628 -60.392 1.00 58.31 94 ALA A CA 1
ATOM 768 C C . ALA A 1 94 ? -5.027 -19.145 -60.008 1.00 58.31 94 ALA A C 1
ATOM 770 O O . ALA A 1 94 ? -5.548 -18.734 -58.944 1.00 58.31 94 ALA A O 1
#

InterPro domains:
  IPR011009 Protein kinase-like domain superfamily [SSF56112] (2-37)
  IPR047173 STE20-related kinase adapter protein alpha/beta-like [PTHR48014] (1-94)

Secondary structure (DSSP, 8-state):
-HHHH--SSGGGSPPHHHHHHSGGGTTT-SHHHHHHHHHTTS--HHHHHHHHHHHHHHHHHHS----HHHHHHHHHHHHHHHHT----TTGGG-

Organism: Aegilops tauschii subsp. strangulata (NCBI:txid200361)

Sequence (94 aa):
MIGACLIKDPSKRPTAQMLLQLPFFKKVKSEDNHVRCMLNKVPSLVARVQTIKENEAKLQAEKKPHDKIKEKTSHDEYWRGISQWHFDIEDLKA

Mean predicted aligned error: 14.4 Å

Radius of gyration: 30.92 Å; Cα contacts (8 Å, |Δi|>4): 18; chains: 1; bounding box: 49×30×85 Å

Foldseek 3Di:
DVVLQPDPDNVSRDDPVVVCVDPVVVVCPDPVNVVCVVVVPDDDPVVVVVVVVVVVVVVVVVPDPPPPVVVVVVVVVVVVVVVPPDPDVVVVPD